Protein AF-A0A844FQQ0-F1 (afdb_monomer_lite)

Structure (mmCIF, N/CA/C/O backbone):
data_AF-A0A844FQQ0-F1
#
_entry.id   AF-A0A844FQQ0-F1
#
loop_
_atom_site.group_PDB
_atom_site.id
_atom_site.type_symbol
_atom_site.label_atom_id
_atom_site.label_alt_id
_atom_site.label_comp_id
_atom_site.label_asym_id
_atom_site.label_entity_id
_atom_site.label_se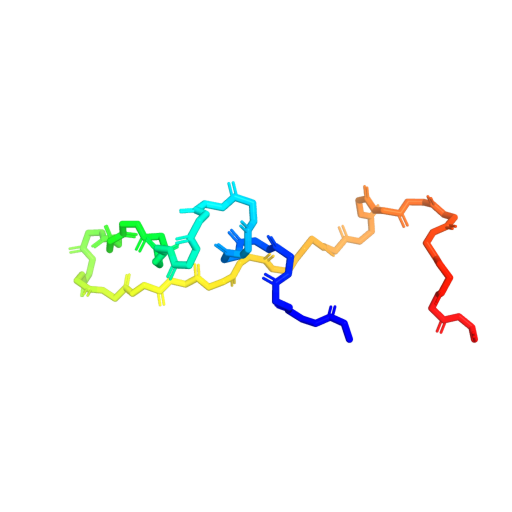q_id
_atom_site.pdbx_PDB_ins_code
_atom_site.Cartn_x
_atom_site.Cartn_y
_atom_site.Cartn_z
_atom_site.occupancy
_atom_site.B_iso_or_equiv
_atom_site.auth_seq_id
_atom_site.auth_comp_id
_atom_site.auth_asym_id
_atom_site.auth_atom_id
_atom_site.pdbx_PDB_model_num
ATOM 1 N N . LEU A 1 1 ? 12.963 0.406 -4.858 1.00 56.59 1 LEU A N 1
ATOM 2 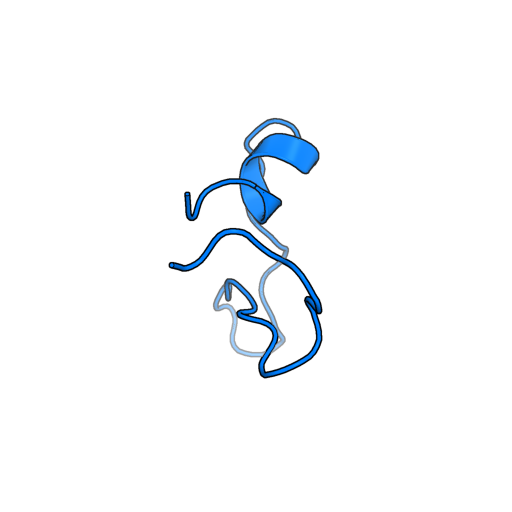C CA . LEU A 1 1 ? 11.870 1.267 -5.369 1.00 56.59 1 LEU A CA 1
ATOM 3 C C . LEU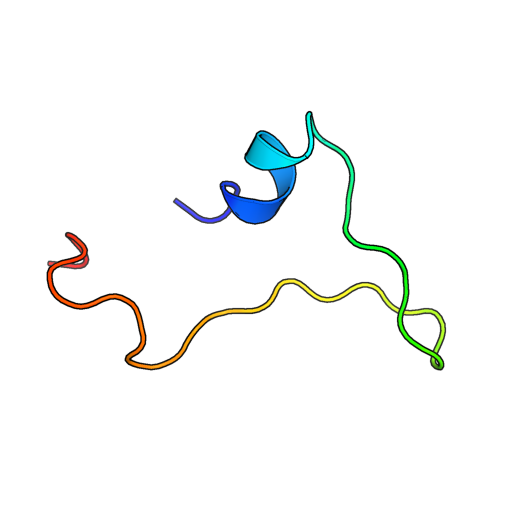 A 1 1 ? 10.563 0.933 -4.622 1.00 56.59 1 LEU A C 1
ATOM 5 O O . LEU A 1 1 ? 9.712 0.262 -5.173 1.00 56.59 1 LEU A O 1
ATOM 9 N N . HIS A 1 2 ? 10.400 1.337 -3.350 1.00 63.00 2 HIS A N 1
ATOM 10 C CA . HIS A 1 2 ? 9.223 0.953 -2.525 1.00 63.00 2 HIS A CA 1
ATOM 11 C C . HIS A 1 2 ? 8.304 2.134 -2.152 1.00 63.00 2 HIS A C 1
ATOM 13 O O . HIS A 1 2 ? 7.297 1.955 -1.477 1.00 63.00 2 HIS A O 1
ATOM 19 N N . ALA A 1 3 ? 8.644 3.354 -2.581 1.00 73.81 3 ALA A N 1
ATOM 20 C CA . ALA A 1 3 ? 7.986 4.585 -2.137 1.00 73.81 3 ALA A CA 1
ATOM 21 C C . ALA A 1 3 ? 6.893 5.105 -3.089 1.00 73.81 3 ALA A C 1
ATOM 23 O O . ALA A 1 3 ? 6.249 6.102 -2.775 1.00 73.81 3 ALA A O 1
ATOM 24 N N . LEU A 1 4 ? 6.664 4.461 -4.243 1.00 80.69 4 LEU A N 1
ATOM 25 C CA . LEU A 1 4 ? 5.777 4.996 -5.285 1.00 80.69 4 LEU A CA 1
ATOM 26 C C . LEU A 1 4 ? 4.363 5.281 -4.757 1.00 80.69 4 LEU A C 1
ATOM 28 O O . LEU A 1 4 ? 3.841 6.370 -4.967 1.00 80.69 4 LEU A O 1
ATOM 32 N N . GLN A 1 5 ? 3.789 4.354 -3.985 1.00 83.25 5 GLN A N 1
ATOM 33 C CA . GLN A 1 5 ? 2.447 4.513 -3.408 1.00 83.25 5 GLN A CA 1
ATOM 34 C C . GLN A 1 5 ? 2.307 5.745 -2.503 1.00 83.25 5 GLN A C 1
ATOM 36 O O . GLN A 1 5 ? 1.227 6.328 -2.422 1.00 83.25 5 GLN A O 1
ATOM 41 N N . VAL A 1 6 ? 3.385 6.145 -1.828 1.00 89.81 6 VAL A N 1
ATOM 42 C CA . VAL A 1 6 ? 3.418 7.318 -0.943 1.00 89.81 6 VAL A CA 1
ATOM 43 C C . VAL A 1 6 ? 3.724 8.584 -1.748 1.00 89.81 6 VAL A C 1
ATOM 45 O O . VAL A 1 6 ? 3.074 9.615 -1.570 1.00 89.81 6 VAL A O 1
ATOM 48 N N . ASN A 1 7 ? 4.658 8.505 -2.695 1.00 90.75 7 ASN A N 1
ATOM 49 C CA . ASN A 1 7 ? 5.085 9.638 -3.515 1.00 90.75 7 ASN A CA 1
ATOM 50 C C . ASN A 1 7 ? 3.969 10.137 -4.438 1.00 90.75 7 ASN A C 1
ATOM 52 O O . ASN A 1 7 ? 3.740 11.343 -4.511 1.00 90.75 7 ASN A O 1
ATOM 56 N N . THR A 1 8 ? 3.205 9.236 -5.064 1.00 88.31 8 THR A N 1
ATOM 57 C CA . THR A 1 8 ? 2.026 9.606 -5.869 1.00 88.31 8 THR A CA 1
ATOM 58 C C . THR A 1 8 ? 0.957 10.317 -5.031 1.00 88.31 8 THR A C 1
ATOM 60 O O . THR A 1 8 ? 0.175 11.105 -5.555 1.00 88.31 8 THR A O 1
ATOM 63 N N . ARG A 1 9 ? 0.943 10.107 -3.708 1.00 88.88 9 ARG A N 1
ATOM 64 C CA . ARG A 1 9 ? 0.061 10.809 -2.762 1.00 88.88 9 ARG A CA 1
ATOM 65 C C . ARG A 1 9 ? 0.693 12.076 -2.174 1.00 88.88 9 ARG A C 1
ATOM 67 O O . ARG A 1 9 ? 0.192 12.598 -1.177 1.00 88.88 9 ARG A O 1
ATOM 74 N N . GLY A 1 10 ? 1.782 12.575 -2.761 1.00 91.62 10 GLY A N 1
ATOM 75 C CA . GLY A 1 10 ? 2.495 13.760 -2.282 1.00 91.62 10 GLY A CA 1
ATOM 76 C C . GLY A 1 10 ? 3.100 13.565 -0.891 1.00 91.62 10 GLY A C 1
ATOM 77 O O . GLY A 1 10 ? 3.050 14.476 -0.071 1.00 91.62 10 GLY A O 1
ATOM 78 N N . GLY A 1 11 ? 3.585 12.359 -0.586 1.00 91.62 11 GLY A N 1
ATOM 79 C CA . GLY A 1 11 ? 4.168 12.030 0.717 1.00 91.62 11 GLY A CA 1
ATOM 80 C C . GLY A 1 11 ? 3.156 11.573 1.773 1.00 91.62 11 GLY A C 1
ATOM 81 O O . GLY A 1 11 ? 3.558 11.166 2.861 1.00 91.62 11 GLY A O 1
ATOM 82 N N . ARG A 1 12 ? 1.847 11.605 1.482 1.00 93.31 12 ARG A N 1
ATOM 83 C CA . ARG A 1 12 ? 0.815 11.155 2.429 1.00 93.31 12 ARG A CA 1
ATOM 84 C C . ARG A 1 12 ? 0.707 9.632 2.465 1.00 93.31 12 ARG A C 1
ATOM 86 O O . ARG A 1 12 ? 0.631 8.971 1.430 1.00 93.31 12 ARG A O 1
ATOM 93 N N . LEU A 1 13 ? 0.626 9.083 3.675 1.00 92.94 13 LEU A N 1
ATOM 94 C CA . LEU A 1 13 ? 0.354 7.663 3.889 1.00 92.94 13 LEU A CA 1
ATOM 95 C C . LEU A 1 13 ? -1.097 7.307 3.509 1.00 92.94 13 LEU A C 1
ATOM 97 O O . LEU A 1 13 ? -1.969 8.177 3.550 1.00 92.94 13 LEU A O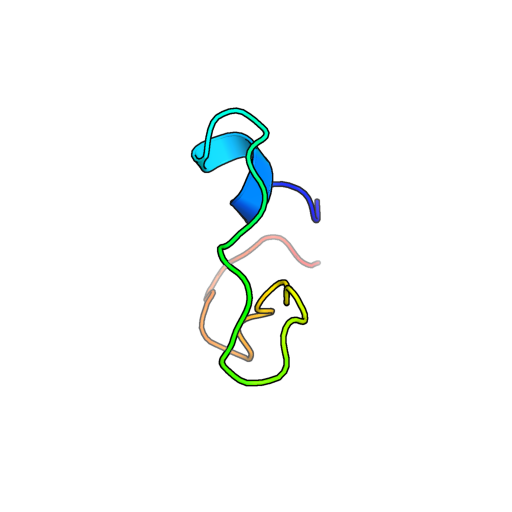 1
ATOM 101 N N . PRO A 1 14 ? -1.388 6.033 3.178 1.00 92.25 14 PRO A N 1
ATOM 102 C CA . PRO A 1 14 ? -2.761 5.553 3.030 1.00 92.25 14 PRO A CA 1
ATOM 103 C C . PRO A 1 14 ? -3.571 5.751 4.307 1.00 92.25 14 PRO A C 1
ATOM 105 O O . PRO A 1 14 ? -3.006 5.676 5.398 1.00 92.25 14 PRO A O 1
ATOM 108 N N . GLU A 1 15 ? -4.881 5.954 4.178 1.00 95.25 15 GLU A N 1
ATOM 109 C CA . GLU A 1 15 ? -5.792 5.941 5.326 1.00 95.25 15 GLU A CA 1
ATOM 110 C C . GLU A 1 15 ? -5.707 4.616 6.098 1.00 95.25 15 GLU A C 1
ATOM 112 O O . GLU A 1 15 ? -5.406 3.576 5.499 1.00 95.25 15 GLU A O 1
ATOM 117 N N . PRO A 1 16 ? -5.919 4.640 7.425 1.00 96.56 16 PRO A N 1
ATOM 118 C CA . PRO A 1 16 ? -5.949 3.423 8.214 1.00 96.56 16 PRO A CA 1
ATOM 119 C C . PRO A 1 16 ? -7.158 2.563 7.834 1.00 96.56 16 PRO A C 1
ATOM 121 O O . PRO A 1 16 ? -8.235 3.069 7.520 1.00 96.56 16 PRO A O 1
ATOM 124 N N . GLU A 1 17 ? -6.980 1.249 7.892 1.00 97.12 17 GLU A N 1
ATOM 125 C CA . GLU A 1 17 ? -8.089 0.302 7.795 1.00 97.12 17 GLU A CA 1
ATOM 126 C C . GLU A 1 17 ? -8.899 0.283 9.106 1.00 97.12 17 GLU A C 1
ATOM 128 O O . GLU A 1 17 ? -8.552 0.951 10.082 1.00 97.12 17 GLU A O 1
ATOM 133 N N . ALA A 1 18 ? -9.978 -0.506 9.166 1.00 98.06 18 ALA A N 1
ATOM 134 C CA . ALA A 1 18 ? -10.867 -0.580 10.335 1.00 98.06 18 ALA A CA 1
ATOM 135 C C . ALA A 1 18 ? -10.154 -0.973 11.648 1.00 98.06 18 ALA A C 1
ATOM 137 O O . ALA A 1 18 ? -10.643 -0.678 12.734 1.00 98.06 18 ALA A O 1
ATOM 138 N N . ASN A 1 19 ? -8.983 -1.608 11.559 1.00 97.56 19 ASN A N 1
ATOM 139 C CA . ASN A 1 19 ? -8.141 -1.956 12.706 1.00 97.56 19 ASN A CA 1
ATOM 140 C C . ASN A 1 19 ? -7.202 -0.816 13.160 1.00 97.56 19 ASN A C 1
ATOM 142 O O . ASN A 1 19 ? -6.338 -1.031 14.011 1.00 97.56 19 ASN A O 1
ATOM 146 N N . GLY A 1 20 ? -7.321 0.373 12.564 1.00 97.75 20 GLY A N 1
ATOM 147 C CA . GLY A 1 20 ? -6.511 1.549 12.875 1.00 97.75 20 GLY A CA 1
ATOM 148 C C . GLY A 1 20 ? -5.096 1.531 12.288 1.00 97.75 20 GLY A C 1
ATOM 149 O O . GLY A 1 20 ? -4.348 2.489 12.491 1.00 97.75 20 GLY A O 1
ATOM 150 N N . LYS A 1 21 ? -4.699 0.480 11.557 1.00 96.88 21 LYS A N 1
ATOM 151 C CA . LYS A 1 21 ? -3.357 0.355 10.969 1.00 96.88 21 LYS A CA 1
ATOM 152 C C . LYS A 1 21 ? -3.351 0.747 9.496 1.00 96.88 21 LYS A C 1
ATOM 154 O O . LYS A 1 21 ? -4.324 0.558 8.773 1.00 96.88 21 LYS A O 1
ATOM 159 N N . ARG A 1 22 ? -2.218 1.291 9.050 1.00 95.50 22 ARG A N 1
ATOM 160 C CA . ARG A 1 22 ? -1.967 1.666 7.653 1.00 95.50 22 ARG A CA 1
ATOM 161 C C . ARG A 1 22 ? -1.131 0.575 6.995 1.00 95.50 22 ARG A C 1
ATOM 163 O O . ARG A 1 22 ? -0.146 0.129 7.581 1.00 95.50 22 ARG A O 1
ATOM 170 N N . TYR A 1 23 ? -1.493 0.193 5.776 1.00 92.94 23 TYR A N 1
ATOM 171 C CA . TYR A 1 23 ? -0.808 -0.856 5.024 1.00 92.94 23 TYR A CA 1
ATOM 172 C C . TYR A 1 23 ? -0.347 -0.333 3.670 1.00 92.94 23 TYR A C 1
ATOM 174 O O . TYR A 1 23 ? -1.094 0.336 2.955 1.00 92.94 23 TYR A O 1
ATOM 182 N N . LEU A 1 24 ? 0.890 -0.665 3.310 1.00 91.81 24 LEU A N 1
ATOM 183 C CA . LEU A 1 24 ? 1.339 -0.595 1.926 1.00 91.81 24 LEU A CA 1
ATOM 184 C C . LEU A 1 24 ? 0.908 -1.883 1.230 1.00 91.81 24 LEU A C 1
ATOM 186 O O . LEU A 1 24 ? 1.040 -2.969 1.795 1.00 91.81 24 LEU A O 1
ATOM 190 N N . LYS A 1 25 ? 0.368 -1.759 0.019 1.00 89.12 25 LYS A N 1
ATOM 191 C CA . LYS A 1 25 ? -0.126 -2.910 -0.741 1.00 89.12 25 LYS A CA 1
ATOM 192 C C . LYS A 1 25 ? 0.928 -3.305 -1.753 1.00 89.12 25 LYS A C 1
ATOM 194 O O . LYS A 1 25 ? 1.239 -2.515 -2.636 1.00 89.12 25 LYS A O 1
ATOM 199 N 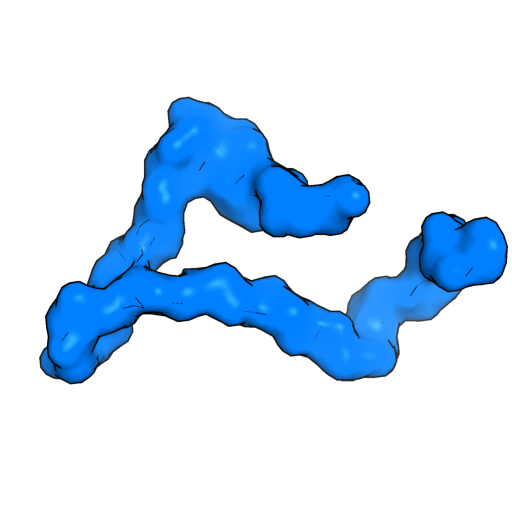N . ILE A 1 26 ? 1.460 -4.511 -1.647 1.00 87.62 26 ILE A N 1
ATOM 200 C CA . ILE A 1 26 ? 2.363 -5.040 -2.664 1.00 87.62 26 ILE A CA 1
ATOM 201 C C . ILE A 1 26 ? 1.516 -5.868 -3.628 1.00 87.62 26 ILE A C 1
ATOM 203 O O . ILE A 1 26 ? 0.932 -6.862 -3.195 1.00 87.62 26 ILE A O 1
ATOM 207 N N . PRO A 1 27 ? 1.366 -5.445 -4.893 1.00 85.19 27 PRO A N 1
ATOM 208 C CA . PRO A 1 27 ? 0.683 -6.267 -5.874 1.00 85.19 27 PRO A CA 1
ATOM 209 C C . PRO A 1 27 ? 1.523 -7.513 -6.157 1.00 85.19 27 PRO A C 1
ATOM 211 O O . PRO A 1 27 ? 2.702 -7.401 -6.486 1.00 85.19 27 PRO A O 1
ATOM 214 N N . LEU A 1 28 ? 0.906 -8.683 -6.039 1.00 88.00 28 LEU A N 1
ATOM 215 C CA . LEU A 1 28 ? 1.475 -9.943 -6.506 1.00 88.00 28 LEU A CA 1
ATOM 216 C C . LEU A 1 28 ? 1.011 -10.154 -7.947 1.00 88.00 28 LEU A C 1
ATOM 218 O O . LEU A 1 28 ? -0.180 -10.009 -8.221 1.00 88.00 28 LEU A O 1
ATOM 222 N N . ASP A 1 29 ? 1.960 -10.399 -8.849 1.00 86.12 29 ASP A N 1
ATOM 223 C CA . ASP A 1 29 ? 1.743 -10.714 -10.270 1.00 86.12 29 ASP A CA 1
ATOM 224 C C . ASP A 1 29 ? 0.927 -9.686 -11.084 1.00 86.12 29 ASP A C 1
ATOM 226 O O . ASP A 1 29 ? 0.506 -9.966 -12.198 1.00 86.12 29 ASP A O 1
ATOM 230 N N . ALA A 1 30 ? 0.713 -8.470 -10.565 1.00 84.81 30 ALA A N 1
ATOM 231 C CA . ALA A 1 30 ? -0.103 -7.451 -11.243 1.00 84.81 30 ALA A CA 1
ATOM 232 C C . ALA A 1 30 ? 0.709 -6.428 -12.057 1.00 84.81 30 ALA A C 1
ATOM 234 O O . ALA A 1 30 ? 0.130 -5.524 -12.657 1.00 84.81 30 ALA A O 1
ATOM 235 N N . LEU A 1 31 ? 2.042 -6.514 -12.029 1.00 81.94 31 LEU A N 1
ATOM 236 C CA . LEU A 1 31 ? 2.944 -5.593 -12.724 1.00 81.94 31 LEU A CA 1
ATOM 237 C C . LEU A 1 31 ? 3.807 -6.368 -13.725 1.00 81.94 31 LEU A C 1
ATOM 239 O O . LEU A 1 31 ? 4.990 -6.607 -13.487 1.00 81.94 31 LEU A O 1
ATOM 243 N N . GLU A 1 32 ? 3.195 -6.771 -14.837 1.00 80.25 32 GLU A N 1
ATOM 244 C CA . GLU A 1 32 ? 3.892 -7.405 -15.960 1.00 80.25 32 GLU A CA 1
ATOM 245 C C . GLU A 1 32 ? 4.957 -6.461 -16.545 1.00 80.25 32 GLU A C 1
ATOM 247 O O . GLU A 1 32 ? 4.712 -5.269 -16.741 1.00 80.25 32 GLU A O 1
ATOM 252 N N . GLY A 1 33 ? 6.160 -6.982 -16.810 1.00 75.88 33 GLY A N 1
ATOM 253 C CA . GLY A 1 33 ? 7.253 -6.217 -17.427 1.00 75.88 33 GLY A CA 1
ATOM 254 C C . GLY A 1 33 ? 7.906 -5.162 -16.527 1.00 75.88 33 GLY A C 1
ATOM 255 O O . GLY A 1 33 ? 8.698 -4.349 -17.006 1.00 75.88 33 GLY A O 1
ATOM 256 N N . ALA A 1 34 ? 7.597 -5.145 -15.230 1.00 76.25 34 ALA A N 1
ATOM 257 C CA . ALA A 1 34 ? 8.347 -4.325 -14.294 1.00 76.25 34 ALA A CA 1
ATOM 258 C C . ALA A 1 34 ? 9.798 -4.834 -14.195 1.00 76.25 34 ALA A C 1
ATOM 260 O O . ALA A 1 34 ? 10.034 -6.036 -14.118 1.00 76.25 34 ALA A O 1
ATOM 261 N N . ALA A 1 35 ? 10.756 -3.902 -14.221 1.00 72.00 35 ALA A N 1
ATOM 262 C CA . ALA A 1 35 ? 12.197 -4.164 -14.234 1.00 72.00 35 ALA A CA 1
ATOM 263 C C . ALA A 1 35 ? 12.695 -4.659 -12.863 1.00 72.00 35 ALA A C 1
ATOM 265 O O . ALA A 1 35 ? 13.374 -3.932 -12.136 1.00 72.00 35 ALA A O 1
ATOM 266 N N . TRP A 1 36 ? 12.256 -5.854 -12.474 1.00 66.56 36 TRP A N 1
ATOM 267 C CA . TRP A 1 36 ? 12.651 -6.534 -11.241 1.00 66.56 36 TRP A CA 1
ATOM 268 C C . TRP A 1 36 ? 13.853 -7.475 -11.427 1.00 66.56 36 TRP A C 1
ATOM 270 O O . TRP A 1 36 ? 14.286 -8.059 -10.436 1.00 66.56 36 TRP A O 1
ATOM 280 N N . ASP A 1 37 ? 14.372 -7.593 -12.655 1.00 58.50 37 ASP A N 1
ATOM 281 C CA . ASP A 1 37 ? 15.611 -8.309 -12.991 1.00 58.50 37 ASP A CA 1
ATOM 282 C C . ASP A 1 37 ? 16.870 -7.489 -12.657 1.00 58.50 37 ASP A C 1
ATOM 284 O O . ASP A 1 37 ? 16.876 -6.259 -12.914 1.00 58.50 37 ASP A O 1
#

Radius of gyration: 12.22 Å; chains: 1; bounding box: 26×24×30 Å

InterPro domains:
  IPR036866 Ribonuclease Z/Hydroxyacylglutathione hydrolase-like [G3DSA:3.60.15.10] (1-31)

Secondary structure (DSSP, 8-state):
---HHHHTTTTPPPPP-TTS-------SS--TT----

Organism: NCBI:txid420645

Sequ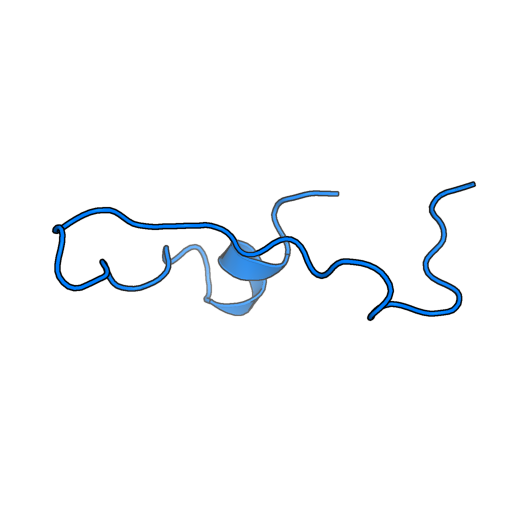ence (37 aa):
LHALQVNTRGGRLPEPEANGKRYLKIPLDALEGAAWD

Foldseek 3Di:
DQCPVCVVVVNDFDQADPVRDGDDDDDDPPDPPPPPD

pLDDT: mean 85.64, std 10.97, range [56.59, 98.06]